Protein AF-A0AB35HPP7-F1 (afdb_monomer_lite)

Sequence (59 aa):
MNARDEIIVGAGVIGNNYHKRKDLMPNVCALYVEENYRKQRLASFVFNFIRQDFERSER

Secondary structure (DSSP, 8-state):
--TT----EEEEEE---SSS-GGGPSEEEEEEE-GGGTTSSHHHHHHHHHHHHHHHHT-

Organism: Tetragenococcus halophilus (NCBI:txid51669)

pLDDT: mean 92.59, std 7.56, range [53.81, 98.25]

Structure (mmCIF, N/CA/C/O backbone):
data_AF-A0AB35HPP7-F1
#
_entry.id   AF-A0AB35HPP7-F1
#
loop_
_atom_site.group_PDB
_atom_site.id
_atom_site.type_symbol
_atom_site.label_atom_id
_atom_site.label_alt_id
_atom_site.label_comp_id
_atom_site.label_asym_id
_atom_site.label_entity_id
_atom_site.label_seq_id
_atom_site.pdbx_PDB_ins_code
_atom_site.Cartn_x
_atom_site.Cartn_y
_atom_site.Cartn_z
_atom_site.occupancy
_atom_site.B_iso_or_equiv
_atom_site.auth_seq_id
_atom_site.auth_comp_id
_atom_site.auth_asym_id
_atom_site.auth_atom_id
_atom_site.pdbx_PDB_model_num
ATOM 1 N N . MET A 1 1 ? 1.523 4.712 11.915 1.00 87.88 1 MET A N 1
ATOM 2 C CA . MET A 1 1 ? 1.634 3.781 13.055 1.00 87.88 1 MET A CA 1
ATOM 3 C C . MET A 1 1 ? 0.412 3.957 13.944 1.00 87.88 1 MET A C 1
ATOM 5 O O . MET A 1 1 ? -0.270 4.971 13.802 1.00 87.88 1 MET A O 1
ATOM 9 N N . ASN A 1 2 ? 0.079 2.979 14.783 1.00 94.00 2 ASN A N 1
ATOM 10 C CA . ASN A 1 2 ? -0.970 3.136 15.799 1.00 94.00 2 ASN A CA 1
ATOM 11 C C . ASN A 1 2 ? -0.397 3.681 17.123 1.00 94.00 2 ASN A C 1
ATOM 13 O O . ASN A 1 2 ? 0.775 4.034 17.200 1.00 94.00 2 ASN A O 1
ATOM 17 N N . ALA A 1 3 ? -1.217 3.730 18.178 1.00 95.81 3 ALA A N 1
ATOM 18 C CA . ALA A 1 3 ? -0.802 4.206 19.503 1.00 95.81 3 ALA A CA 1
ATOM 19 C C . ALA A 1 3 ? 0.258 3.325 20.202 1.00 95.81 3 ALA A C 1
ATOM 21 O O . ALA A 1 3 ? 0.813 3.740 21.214 1.00 95.81 3 ALA A O 1
ATOM 22 N N . ARG A 1 4 ? 0.518 2.115 19.691 1.00 96.56 4 ARG A N 1
ATOM 23 C CA . ARG A 1 4 ? 1.555 1.187 20.172 1.00 96.56 4 ARG A CA 1
ATOM 24 C C . ARG A 1 4 ? 2.790 1.168 19.270 1.00 96.56 4 ARG A C 1
ATOM 26 O O . ARG A 1 4 ? 3.636 0.299 19.425 1.00 96.56 4 ARG A O 1
ATOM 33 N N . ASP A 1 5 ? 2.868 2.110 18.334 1.00 96.00 5 ASP A N 1
ATOM 34 C CA . ASP A 1 5 ? 3.947 2.238 17.357 1.00 96.00 5 ASP A CA 1
ATOM 35 C C . ASP A 1 5 ? 4.053 1.075 16.348 1.00 96.00 5 ASP A C 1
ATOM 37 O O . ASP A 1 5 ? 5.078 0.851 15.711 1.00 96.00 5 ASP A O 1
ATOM 41 N N . GLU A 1 6 ? 2.960 0.336 16.140 1.00 97.19 6 GLU A N 1
ATOM 42 C CA . GLU A 1 6 ? 2.921 -0.771 15.182 1.00 97.19 6 GLU A CA 1
ATOM 43 C C . GLU A 1 6 ? 2.6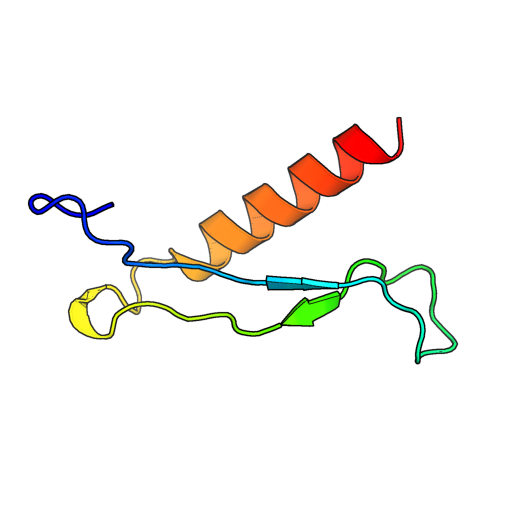73 -0.259 13.750 1.00 97.19 6 GLU A C 1
ATOM 45 O O . GLU A 1 6 ? 1.956 0.730 13.511 1.00 97.19 6 GLU A O 1
ATOM 50 N N . ILE A 1 7 ? 3.234 -0.965 12.763 1.00 96.88 7 ILE A N 1
ATOM 51 C CA . ILE A 1 7 ? 2.949 -0.732 11.343 1.00 96.88 7 ILE A CA 1
ATOM 52 C C . ILE A 1 7 ? 1.570 -1.315 11.025 1.00 96.88 7 ILE A C 1
ATOM 54 O O . ILE A 1 7 ? 1.375 -2.521 11.062 1.00 96.88 7 ILE A O 1
ATOM 58 N N . ILE A 1 8 ? 0.619 -0.446 10.678 1.00 97.81 8 ILE A N 1
ATOM 59 C CA . ILE A 1 8 ? -0.782 -0.834 10.416 1.00 97.81 8 ILE A CA 1
ATOM 60 C C . ILE A 1 8 ? -1.157 -0.884 8.931 1.00 97.81 8 ILE A C 1
ATOM 62 O O . ILE A 1 8 ? -2.235 -1.350 8.562 1.00 97.81 8 ILE A O 1
ATOM 66 N N . VAL A 1 9 ? -0.296 -0.347 8.069 1.00 98.12 9 VAL A N 1
ATOM 67 C CA . VAL A 1 9 ? -0.453 -0.370 6.617 1.00 98.12 9 VAL A CA 1
ATOM 68 C C . VAL A 1 9 ? 0.923 -0.307 5.971 1.00 98.12 9 VAL A C 1
ATOM 70 O O . VAL A 1 9 ? 1.793 0.433 6.432 1.00 98.12 9 VAL A O 1
ATOM 73 N N . GLY A 1 10 ? 1.108 -1.063 4.897 1.00 97.44 10 GLY A N 1
ATOM 74 C CA . GLY A 1 10 ? 2.332 -1.056 4.112 1.00 97.44 10 GLY A CA 1
ATOM 75 C C . GLY A 1 10 ? 2.098 -1.603 2.712 1.00 97.44 10 GLY A C 1
ATOM 76 O O . GLY A 1 10 ? 1.088 -2.256 2.446 1.00 97.44 10 GLY A O 1
ATOM 77 N N . ALA A 1 11 ? 3.031 -1.306 1.817 1.00 97.88 11 ALA A N 1
ATOM 78 C CA . ALA A 1 11 ? 3.092 -1.878 0.483 1.00 97.88 11 ALA A CA 1
ATOM 79 C C 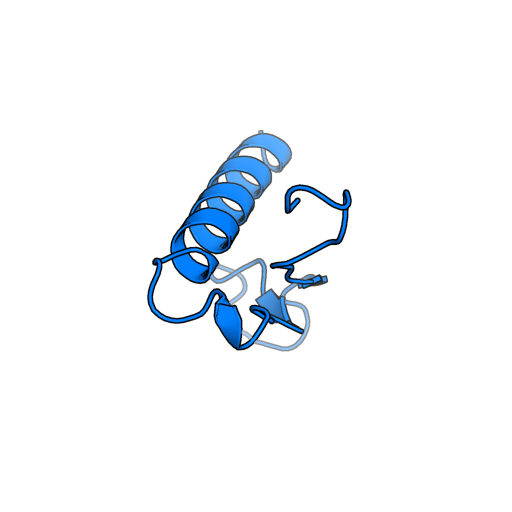. ALA A 1 11 ? 4.551 -1.923 0.021 1.00 97.88 11 ALA A C 1
ATOM 81 O O . ALA A 1 11 ? 5.342 -1.043 0.357 1.00 97.88 11 ALA A O 1
ATOM 82 N N . GLY A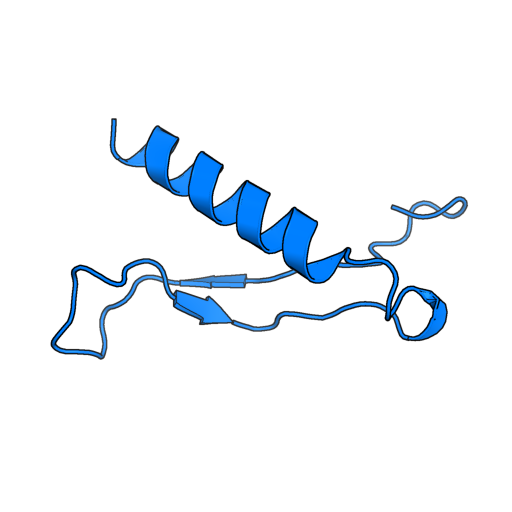 1 12 ? 4.894 -2.948 -0.749 1.00 96.12 12 GLY A N 1
ATOM 83 C CA . GLY A 1 12 ? 6.143 -3.030 -1.489 1.00 96.12 12 GLY A CA 1
ATOM 84 C C . GLY A 1 12 ? 6.011 -2.384 -2.867 1.00 96.12 12 GLY A C 1
ATOM 85 O O . GLY A 1 12 ? 4.938 -2.385 -3.474 1.00 96.12 12 GLY A O 1
ATOM 86 N N . VAL A 1 13 ? 7.121 -1.854 -3.372 1.00 94.56 13 VAL A N 1
ATOM 87 C CA . VAL A 1 13 ? 7.230 -1.289 -4.720 1.00 94.56 13 VAL A CA 1
ATOM 88 C C . VAL A 1 13 ? 8.374 -1.997 -5.430 1.00 94.56 13 VAL A C 1
ATOM 90 O O . VAL A 1 13 ? 9.461 -2.141 -4.873 1.00 94.56 13 VAL A O 1
ATOM 93 N N . ILE A 1 14 ? 8.129 -2.465 -6.650 1.00 92.19 14 ILE A N 1
ATOM 94 C CA . ILE A 1 14 ? 9.124 -3.147 -7.480 1.00 92.19 14 ILE A CA 1
ATOM 95 C C . ILE A 1 14 ? 9.119 -2.570 -8.897 1.00 92.19 14 ILE A C 1
ATOM 97 O O . ILE A 1 14 ? 8.101 -2.077 -9.389 1.00 92.19 14 ILE A O 1
ATOM 101 N N . GLY A 1 15 ? 10.259 -2.668 -9.581 1.00 88.38 15 GLY A N 1
ATOM 102 C CA . GLY A 1 15 ? 10.368 -2.267 -10.983 1.00 88.38 15 GLY A CA 1
ATOM 103 C C . GLY A 1 15 ? 9.421 -3.068 -11.881 1.00 88.38 15 GLY A C 1
ATOM 104 O O . GLY A 1 15 ? 9.218 -4.272 -11.697 1.00 88.38 15 GLY A O 1
ATOM 105 N N . ASN A 1 16 ? 8.855 -2.413 -12.894 1.00 87.94 16 ASN A N 1
ATOM 106 C CA . ASN A 1 16 ? 7.971 -3.062 -13.860 1.00 87.94 16 ASN A CA 1
ATOM 107 C C . ASN A 1 16 ? 8.779 -3.757 -14.974 1.00 87.94 16 ASN A C 1
ATOM 109 O O . ASN A 1 16 ? 8.748 -3.391 -16.152 1.00 87.94 16 ASN A O 1
ATOM 113 N N . ASN A 1 17 ? 9.543 -4.786 -14.605 1.00 82.31 17 ASN A N 1
ATOM 114 C CA . ASN A 1 17 ? 10.502 -5.430 -15.509 1.00 82.31 17 ASN A CA 1
ATOM 115 C C . ASN A 1 17 ? 9.883 -6.556 -16.356 1.00 82.31 17 ASN A C 1
ATOM 117 O O . ASN A 1 17 ? 10.378 -6.827 -17.448 1.00 82.31 17 ASN A O 1
ATOM 121 N N . TYR A 1 18 ? 8.750 -7.123 -15.932 1.00 84.06 18 TYR A N 1
ATOM 122 C CA . TYR A 1 18 ? 8.154 -8.324 -16.537 1.00 84.06 18 TYR A CA 1
ATOM 123 C C . TYR A 1 18 ? 7.063 -8.056 -17.587 1.00 84.06 18 TYR A C 1
ATOM 125 O O . TYR A 1 18 ? 6.720 -8.956 -18.352 1.00 84.06 18 TYR A O 1
ATOM 133 N N . HIS A 1 19 ? 6.532 -6.831 -17.677 1.00 86.75 19 HIS A N 1
ATOM 134 C CA . HIS A 1 19 ? 5.489 -6.484 -18.650 1.00 86.75 19 HIS A CA 1
ATOM 135 C C . HIS A 1 19 ? 6.018 -5.599 -19.784 1.00 86.75 19 HIS A C 1
ATOM 137 O O . HIS A 1 19 ? 6.984 -4.852 -19.613 1.00 86.75 19 HIS A O 1
ATOM 143 N N . LYS A 1 20 ? 5.361 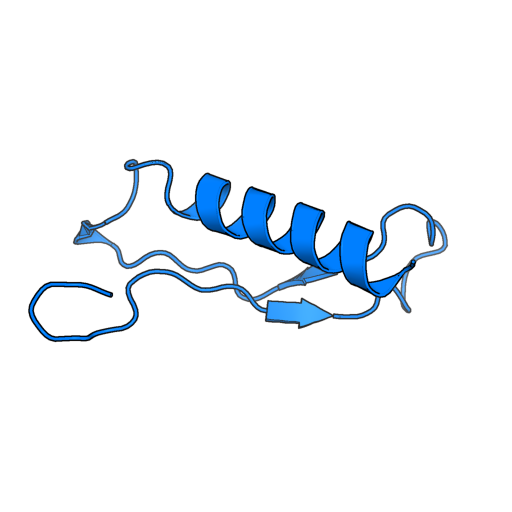-5.669 -20.953 1.00 91.69 20 LYS A N 1
ATOM 144 C CA . LYS A 1 20 ? 5.668 -4.825 -22.125 1.00 91.69 20 LYS A CA 1
ATOM 145 C C . LYS A 1 20 ? 5.271 -3.354 -21.922 1.00 91.69 20 LYS A C 1
ATOM 147 O O . LYS A 1 20 ? 5.875 -2.475 -22.522 1.00 91.69 20 LYS A O 1
ATOM 152 N N . ARG A 1 21 ? 4.276 -3.086 -21.070 1.00 91.62 21 ARG A N 1
ATOM 153 C CA . ARG A 1 21 ? 3.790 -1.739 -20.727 1.00 91.62 21 ARG A CA 1
ATOM 154 C C . ARG A 1 21 ? 4.653 -1.100 -19.638 1.00 91.62 21 ARG A C 1
ATOM 156 O O . ARG A 1 21 ? 4.259 -1.083 -18.476 1.00 91.62 21 ARG A O 1
ATOM 163 N N . LYS A 1 22 ? 5.856 -0.645 -20.006 1.00 87.75 22 LYS A N 1
ATOM 164 C CA . LYS A 1 22 ? 6.827 -0.012 -19.086 1.00 87.75 22 LYS A CA 1
ATOM 165 C C . LYS A 1 22 ? 6.352 1.327 -18.525 1.00 87.75 22 LYS A C 1
ATOM 167 O O . LYS A 1 22 ? 6.748 1.695 -17.431 1.00 87.75 22 LYS A O 1
ATOM 172 N N . ASP A 1 23 ? 5.452 1.991 -19.237 1.00 88.38 23 ASP A N 1
ATOM 173 C CA . ASP A 1 23 ? 4.780 3.229 -18.836 1.00 88.38 23 ASP A CA 1
ATOM 174 C C . ASP A 1 23 ? 3.892 3.079 -17.589 1.00 88.38 23 ASP A C 1
ATOM 176 O O . ASP A 1 23 ? 3.506 4.074 -16.990 1.00 88.38 23 ASP A O 1
ATOM 180 N N . LEU A 1 24 ? 3.578 1.845 -17.179 1.00 87.88 24 LEU A N 1
ATOM 181 C CA . LEU A 1 24 ? 2.830 1.552 -15.951 1.00 87.88 24 LEU A CA 1
ATOM 182 C C . LEU A 1 24 ? 3.743 1.296 -14.736 1.00 87.88 24 LEU A C 1
ATOM 184 O O . LEU A 1 24 ? 3.317 0.675 -13.768 1.00 87.88 24 LEU A O 1
ATOM 188 N N . MET A 1 25 ? 5.019 1.685 -14.803 1.00 88.94 25 MET A N 1
ATOM 189 C CA . MET A 1 25 ? 5.953 1.589 -13.678 1.00 88.94 25 MET A CA 1
ATOM 190 C C . MET A 1 25 ? 5.601 2.613 -12.576 1.00 88.94 25 MET A C 1
ATOM 192 O O . MET A 1 25 ? 5.162 3.715 -12.904 1.00 88.94 25 MET A O 1
ATOM 196 N N . PRO A 1 26 ? 5.809 2.287 -11.285 1.00 90.94 26 PRO A N 1
ATOM 197 C CA . PRO A 1 26 ? 6.249 1.007 -10.732 1.00 90.94 26 PRO A CA 1
ATOM 198 C C . PRO A 1 26 ? 5.086 0.056 -10.423 1.00 90.94 26 PRO A C 1
ATOM 200 O O . PRO A 1 26 ? 3.927 0.454 -10.337 1.00 90.94 26 PRO A O 1
ATOM 203 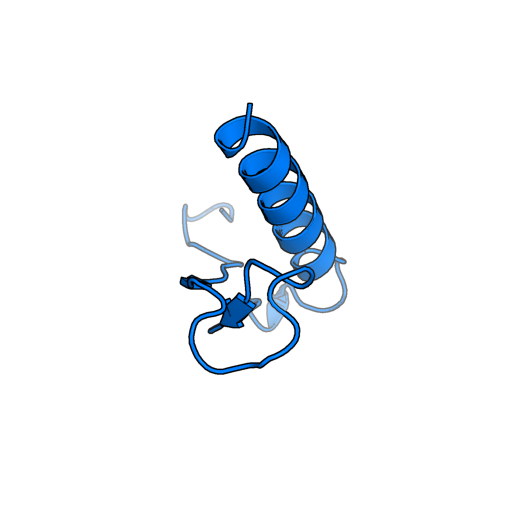N N . ASN A 1 27 ? 5.410 -1.220 -10.195 1.00 92.81 27 ASN A N 1
ATOM 204 C CA . ASN A 1 27 ? 4.431 -2.198 -9.730 1.00 92.81 27 ASN A CA 1
ATOM 205 C C . ASN A 1 27 ? 4.357 -2.179 -8.200 1.00 92.81 27 ASN A C 1
ATOM 207 O O . ASN A 1 27 ? 5.384 -2.154 -7.520 1.00 92.81 27 ASN A O 1
ATOM 211 N N . VAL A 1 28 ? 3.142 -2.272 -7.662 1.00 93.81 28 VAL A N 1
ATOM 212 C CA . VAL A 1 28 ? 2.907 -2.419 -6.220 1.00 93.81 28 VAL A CA 1
ATOM 213 C C . VAL A 1 28 ? 2.705 -3.892 -5.874 1.00 93.81 28 VAL A C 1
ATOM 215 O O . VAL A 1 28 ? 1.968 -4.606 -6.552 1.00 93.81 28 VAL A O 1
ATOM 218 N N . CYS A 1 29 ? 3.347 -4.350 -4.803 1.00 94.81 29 CYS A N 1
ATOM 219 C CA . CYS A 1 29 ? 3.208 -5.695 -4.255 1.00 94.81 29 CYS A CA 1
ATOM 220 C C . CYS A 1 29 ? 2.977 -5.642 -2.738 1.00 94.81 29 CYS A C 1
ATOM 222 O O . CYS A 1 29 ? 3.157 -4.602 -2.113 1.00 94.81 29 CYS A O 1
ATOM 224 N N . ALA A 1 30 ? 2.542 -6.755 -2.139 1.00 96.19 30 ALA A N 1
ATOM 225 C CA . ALA A 1 30 ? 2.393 -6.894 -0.684 1.00 96.19 30 ALA A CA 1
ATOM 226 C C . ALA A 1 30 ? 1.619 -5.747 0.013 1.00 96.19 30 ALA A C 1
ATOM 228 O O . ALA A 1 30 ? 1.936 -5.382 1.144 1.00 96.19 30 ALA A O 1
ATOM 229 N N . LEU A 1 31 ? 0.609 -5.166 -0.653 1.00 97.19 31 LEU A N 1
ATOM 230 C CA . LEU A 1 31 ? -0.270 -4.178 -0.027 1.00 97.19 31 LEU A CA 1
ATOM 231 C C . LEU A 1 31 ? -1.088 -4.860 1.067 1.00 97.19 31 LEU A C 1
ATOM 233 O O . LEU A 1 31 ? -1.894 -5.750 0.792 1.00 97.19 31 LEU A O 1
ATOM 237 N N . TYR A 1 32 ? -0.919 -4.389 2.293 1.00 97.88 32 TYR A N 1
ATOM 238 C CA . TYR A 1 32 ? -1.625 -4.910 3.447 1.00 97.88 32 TYR A CA 1
ATOM 239 C C . TYR A 1 32 ? -2.084 -3.775 4.356 1.00 97.88 32 TYR A C 1
ATOM 241 O O . TYR A 1 32 ? -1.376 -2.791 4.565 1.00 97.88 32 TYR A O 1
ATOM 249 N N . VAL A 1 33 ? -3.296 -3.929 4.888 1.00 98.25 33 VAL A N 1
ATOM 250 C CA . VAL A 1 33 ? -3.877 -3.074 5.923 1.00 98.25 33 VAL A CA 1
ATOM 251 C C . VAL A 1 33 ? -4.339 -4.000 7.038 1.00 98.25 33 VAL A C 1
ATOM 253 O O . VAL A 1 33 ? -5.125 -4.924 6.777 1.00 98.25 33 VAL A O 1
ATOM 256 N N . GLU A 1 34 ? -3.881 -3.720 8.256 1.00 98.06 34 GLU A N 1
ATOM 257 C CA . GLU A 1 34 ? -4.313 -4.417 9.464 1.00 98.06 34 GLU A CA 1
ATOM 258 C C . GLU A 1 34 ? -5.837 -4.450 9.548 1.00 98.06 34 GLU A C 1
ATOM 260 O O . GLU A 1 34 ? -6.509 -3.456 9.260 1.00 98.06 34 GLU A O 1
ATOM 265 N N . GLU A 1 35 ? -6.403 -5.598 9.916 1.00 97.88 35 GLU A N 1
ATOM 266 C CA . GLU A 1 35 ? -7.837 -5.861 9.761 1.00 97.88 35 GLU A CA 1
ATOM 267 C C . GLU A 1 35 ? -8.719 -4.822 10.462 1.00 97.88 35 GLU A C 1
ATOM 269 O O . GLU A 1 35 ? -9.649 -4.285 9.853 1.00 97.88 35 GLU A O 1
ATOM 274 N N . ASN A 1 36 ? -8.340 -4.443 11.683 1.00 97.62 36 ASN A N 1
ATOM 275 C CA . ASN A 1 36 ? -9.019 -3.427 12.493 1.00 97.62 36 ASN A CA 1
ATOM 276 C C . ASN A 1 36 ? -8.964 -2.010 11.888 1.00 97.62 36 ASN A C 1
ATOM 278 O O . ASN A 1 36 ? -9.722 -1.129 12.294 1.00 97.62 36 ASN A O 1
ATOM 282 N N . TYR A 1 37 ? -8.085 -1.781 10.911 1.00 97.25 37 TYR A N 1
ATOM 283 C CA . TYR A 1 37 ? -7.856 -0.491 10.259 1.00 97.25 37 TYR A CA 1
ATOM 284 C C . TYR A 1 37 ? -8.344 -0.454 8.798 1.00 97.25 37 TYR A C 1
ATOM 286 O O . TYR A 1 37 ? -8.177 0.547 8.091 1.00 97.25 37 TYR A O 1
ATOM 294 N N . ARG A 1 38 ? -8.983 -1.526 8.311 1.00 97.12 38 ARG A N 1
ATOM 295 C CA . ARG A 1 38 ? -9.574 -1.576 6.963 1.00 97.12 38 ARG A CA 1
ATOM 296 C C . ARG A 1 38 ? -10.769 -0.628 6.833 1.00 97.12 38 ARG A C 1
ATOM 298 O O . ARG A 1 38 ? -11.337 -0.158 7.811 1.00 97.12 38 ARG A O 1
ATOM 305 N N . LYS A 1 39 ? -11.161 -0.338 5.585 1.00 97.25 39 LYS A N 1
ATOM 306 C CA . LYS A 1 39 ? -12.260 0.587 5.214 1.00 97.25 39 LYS A CA 1
ATOM 307 C C . LYS A 1 39 ? -12.054 2.056 5.633 1.00 97.25 39 LYS A C 1
ATOM 309 O O . LYS A 1 39 ? -12.931 2.877 5.399 1.00 97.25 39 LYS A O 1
ATOM 314 N N . GLN A 1 40 ? -10.869 2.416 6.128 1.00 96.81 40 GLN A N 1
ATOM 315 C CA . GLN A 1 40 ? -10.488 3.791 6.492 1.00 96.81 40 GLN A CA 1
ATOM 316 C C . GLN A 1 40 ? -9.652 4.500 5.406 1.00 96.81 40 GLN A C 1
ATOM 318 O O . GLN A 1 40 ? -8.985 5.493 5.668 1.00 96.81 40 GLN A O 1
ATOM 323 N N . ARG A 1 41 ? -9.651 3.979 4.168 1.00 97.06 41 ARG A N 1
ATOM 324 C CA . ARG A 1 41 ? -8.892 4.512 3.013 1.00 97.06 41 ARG A CA 1
ATOM 325 C C . ARG A 1 41 ? -7.360 4.549 3.178 1.00 97.06 41 ARG A C 1
ATOM 327 O O . ARG A 1 41 ? -6.681 5.162 2.362 1.00 97.06 41 ARG A O 1
ATOM 334 N N . LEU A 1 42 ? -6.796 3.833 4.155 1.00 97.69 42 LEU A N 1
ATOM 335 C CA . LEU A 1 42 ? -5.341 3.752 4.372 1.00 97.69 42 LEU A CA 1
ATOM 336 C C . LEU A 1 42 ? -4.569 3.239 3.149 1.00 97.69 42 LEU A C 1
ATOM 338 O O . LEU A 1 42 ? -3.528 3.791 2.806 1.00 97.69 42 LEU A O 1
ATOM 342 N N . ALA A 1 43 ? -5.113 2.249 2.436 1.00 97.31 43 ALA A N 1
ATOM 343 C CA . ALA A 1 43 ? -4.528 1.773 1.182 1.00 97.31 43 ALA A CA 1
ATOM 344 C C . ALA A 1 43 ? -4.391 2.899 0.141 1.00 97.31 43 ALA A C 1
ATOM 346 O O . ALA A 1 43 ? -3.355 3.026 -0.505 1.00 97.31 43 ALA A O 1
ATOM 347 N N . SER A 1 44 ? -5.409 3.756 0.012 1.00 96.88 44 SER A N 1
ATOM 348 C CA . SER A 1 44 ? -5.374 4.905 -0.899 1.00 96.88 44 SER A CA 1
ATOM 349 C C . SER A 1 44 ? -4.316 5.930 -0.493 1.00 96.88 44 SER A C 1
ATOM 351 O O . SER A 1 44 ? -3.656 6.490 -1.363 1.00 96.88 44 SER A O 1
ATOM 353 N N . PHE A 1 45 ? -4.120 6.161 0.810 1.00 96.69 45 PHE A N 1
ATOM 354 C CA . PHE A 1 45 ? -3.046 7.033 1.294 1.00 96.69 45 PHE A CA 1
ATOM 355 C C . PHE A 1 45 ? -1.664 6.506 0.898 1.00 96.69 45 PHE A C 1
ATOM 357 O O . PHE A 1 45 ? -0.867 7.268 0.354 1.00 96.69 45 PHE A O 1
ATOM 364 N N . VAL A 1 46 ? -1.406 5.210 1.096 1.00 96.88 46 VAL A N 1
ATOM 365 C CA . VAL A 1 46 ? -0.133 4.589 0.697 1.00 96.88 46 VAL A CA 1
ATOM 366 C C . VAL A 1 46 ? 0.068 4.639 -0.817 1.00 96.88 46 VAL A C 1
ATOM 368 O O . VAL A 1 46 ? 1.141 5.026 -1.267 1.00 96.88 46 VAL A O 1
ATOM 371 N N . PHE A 1 47 ? -0.961 4.350 -1.617 1.00 95.75 47 PHE A N 1
ATOM 372 C CA . PHE A 1 47 ? -0.868 4.487 -3.075 1.00 95.75 47 PHE A CA 1
ATOM 373 C C . PHE A 1 47 ? -0.549 5.917 -3.518 1.00 95.75 47 PHE A C 1
ATOM 375 O O . PHE A 1 47 ? 0.315 6.124 -4.368 1.00 95.75 47 PHE A O 1
ATOM 382 N N . ASN A 1 48 ? -1.217 6.914 -2.935 1.00 95.69 48 ASN A N 1
ATOM 383 C CA . ASN A 1 48 ? -0.967 8.316 -3.257 1.00 95.69 48 ASN A CA 1
ATOM 384 C C . ASN A 1 48 ? 0.442 8.758 -2.863 1.00 95.69 48 ASN A C 1
ATOM 386 O O . ASN A 1 48 ? 1.022 9.593 -3.557 1.00 95.69 48 ASN A O 1
ATOM 390 N N . PHE A 1 49 ? 0.970 8.227 -1.759 1.00 95.62 49 PHE A N 1
ATOM 391 C CA . PHE A 1 49 ? 2.349 8.449 -1.350 1.00 95.62 49 PHE A CA 1
ATOM 392 C C . PHE A 1 49 ? 3.324 7.837 -2.360 1.00 95.62 49 PHE A C 1
ATOM 394 O O . PHE A 1 49 ? 4.155 8.565 -2.891 1.00 95.62 49 PHE A O 1
ATOM 401 N N . ILE A 1 50 ? 3.162 6.553 -2.703 1.00 94.94 50 ILE A N 1
ATOM 402 C CA . ILE A 1 50 ? 4.012 5.851 -3.681 1.00 94.94 50 ILE A CA 1
ATOM 403 C C . ILE A 1 50 ? 4.043 6.597 -5.016 1.00 94.94 50 ILE A C 1
ATOM 405 O O . ILE A 1 50 ? 5.116 6.825 -5.562 1.00 94.94 50 ILE A O 1
ATOM 409 N N . ARG A 1 51 ? 2.881 7.029 -5.524 1.00 92.44 51 ARG A N 1
ATOM 410 C CA . ARG A 1 51 ? 2.803 7.798 -6.774 1.00 92.44 51 ARG A CA 1
ATOM 411 C C . ARG A 1 51 ? 3.638 9.080 -6.704 1.00 92.44 51 ARG A C 1
ATOM 413 O O . ARG A 1 51 ? 4.404 9.359 -7.615 1.00 92.44 51 ARG A O 1
ATOM 420 N N . GLN A 1 52 ? 3.490 9.854 -5.628 1.00 94.62 52 GLN A N 1
ATOM 421 C CA . GLN A 1 52 ? 4.217 11.115 -5.454 1.00 94.62 52 GLN A CA 1
ATOM 422 C C . GLN A 1 52 ? 5.719 10.911 -5.266 1.00 94.62 52 GLN A C 1
ATOM 424 O O . GLN A 1 52 ? 6.503 11.720 -5.749 1.00 94.62 52 GLN A O 1
ATOM 429 N N . ASP A 1 53 ? 6.115 9.870 -4.541 1.00 93.69 53 ASP A N 1
ATOM 430 C CA . ASP A 1 53 ? 7.518 9.534 -4.313 1.00 93.69 53 ASP A CA 1
ATOM 431 C C . ASP A 1 53 ? 8.199 9.088 -5.617 1.00 93.69 53 ASP A C 1
ATOM 433 O O . ASP A 1 53 ? 9.295 9.540 -5.953 1.00 93.69 53 ASP A O 1
ATOM 437 N N . PHE A 1 54 ? 7.488 8.306 -6.432 1.00 90.25 54 PHE A N 1
ATOM 438 C CA . PHE A 1 54 ? 7.964 7.909 -7.753 1.00 90.25 54 PHE A CA 1
ATOM 439 C C . PHE A 1 54 ? 8.119 9.111 -8.701 1.00 90.25 54 PHE A C 1
ATOM 441 O O . PHE A 1 54 ? 9.169 9.310 -9.300 1.00 90.25 54 PHE A O 1
ATOM 448 N N . GLU A 1 55 ? 7.129 10.007 -8.744 1.00 88.62 55 GLU A N 1
ATOM 449 C CA . GLU A 1 55 ? 7.201 11.256 -9.525 1.00 88.62 55 GLU A CA 1
ATOM 450 C C . GLU A 1 55 ? 8.320 12.215 -9.087 1.00 88.62 55 GLU A C 1
ATOM 452 O O . GLU A 1 55 ? 8.660 13.143 -9.823 1.00 88.62 55 GLU A O 1
ATOM 457 N N . ARG A 1 56 ? 8.852 12.064 -7.869 1.00 90.62 56 ARG A N 1
ATOM 458 C CA . ARG A 1 56 ? 9.992 12.848 -7.369 1.00 90.62 56 ARG A CA 1
ATOM 459 C C . ARG A 1 56 ? 11.330 12.196 -7.681 1.0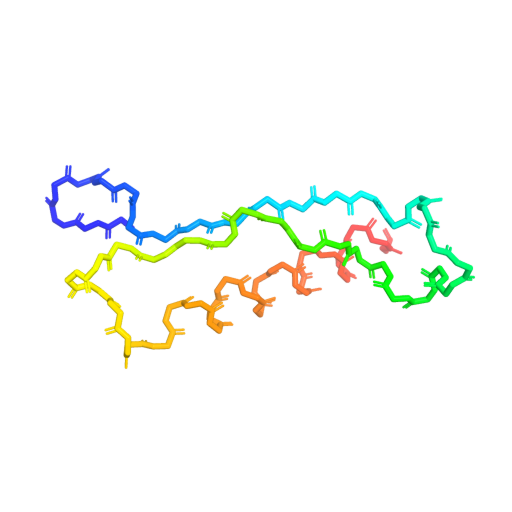0 90.62 56 ARG A C 1
ATOM 461 O O . ARG A 1 56 ? 12.300 12.923 -7.843 1.00 90.62 56 ARG A O 1
ATOM 468 N N . SER A 1 57 ? 11.383 10.869 -7.731 1.00 80.38 57 SER A N 1
ATOM 469 C CA . SER A 1 57 ? 12.612 10.114 -7.992 1.00 80.38 57 SER A CA 1
ATOM 470 C C . SER A 1 57 ? 12.970 10.028 -9.477 1.00 80.38 57 SER A C 1
ATOM 472 O O . SER A 1 57 ? 14.133 9.799 -9.790 1.00 80.38 57 SER A O 1
ATOM 474 N N . GLU A 1 58 ? 12.015 10.265 -10.383 1.00 66.06 58 GLU A N 1
ATOM 475 C CA . GLU A 1 58 ? 12.273 10.416 -11.827 1.00 66.06 58 GLU A CA 1
ATOM 476 C C . GLU A 1 58 ? 12.562 11.870 -12.271 1.00 66.06 58 GLU A C 1
ATOM 478 O O . GLU A 1 58 ? 12.626 12.139 -13.472 1.00 66.06 58 GLU A O 1
ATOM 483 N N . ARG A 1 59 ? 12.722 12.815 -11.331 1.00 53.81 59 ARG A N 1
ATOM 484 C CA . ARG A 1 59 ? 13.183 14.187 -11.622 1.00 53.81 59 ARG A CA 1
ATOM 485 C C . ARG A 1 59 ? 14.692 14.331 -11.514 1.00 53.81 59 ARG A C 1
ATOM 487 O O . ARG A 1 59 ? 15.284 13.670 -10.636 1.00 53.81 59 ARG A O 1
#

Radius of gyration: 13.47 Å; chains: 1; bounding box: 25×22×42 Å

Foldseek 3Di:
DDPVPDDFWDWDWDQPPPDPPNVPPIDIHDTDGHPVCPPVCVSVVRVVVVVVVVVVVVD